Protein AF-A0A3B9NQ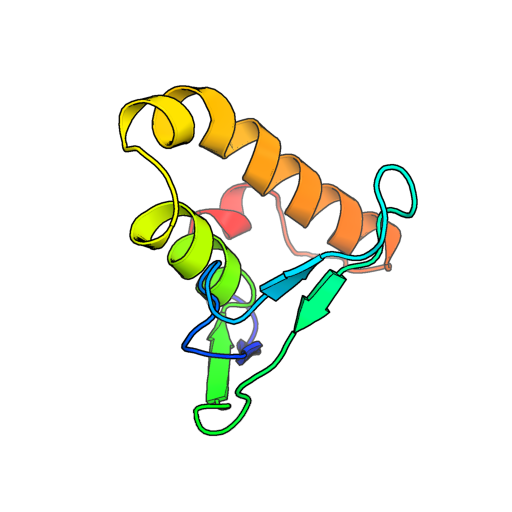T1-F1 (afdb_monomer)

Foldseek 3Di:
DFADKDWDLQQLEPVQWDDDPPPPRDIDGDDSPPIDIDHPLNSVCNHLVPHDDPVVCVVCVLVSLVVVVVVCVVVVDPPQDSVNSVD

Structure (mmCIF, N/CA/C/O backbone):
data_AF-A0A3B9NQT1-F1
#
_entry.id   AF-A0A3B9NQT1-F1
#
loop_
_atom_site.group_PDB
_atom_site.id
_atom_site.type_symbol
_atom_site.label_atom_id
_atom_site.label_alt_id
_atom_site.label_comp_id
_atom_site.label_asym_id
_atom_site.label_entity_id
_atom_site.label_seq_id
_atom_site.pdbx_PDB_ins_code
_atom_site.Cartn_x
_atom_site.Cartn_y
_atom_site.Cartn_z
_atom_site.occupancy
_atom_site.B_iso_or_equiv
_atom_site.auth_seq_id
_atom_site.auth_comp_id
_atom_site.auth_asym_id
_atom_site.auth_atom_id
_atom_site.pdbx_PDB_model_num
ATOM 1 N N . ALA A 1 1 ? -14.333 6.069 14.550 1.00 62.84 1 ALA A N 1
ATOM 2 C CA . ALA A 1 1 ? -13.500 5.503 15.643 1.00 62.84 1 ALA A CA 1
ATOM 3 C C . ALA A 1 1 ? -12.054 5.508 15.165 1.00 62.84 1 ALA A C 1
ATOM 5 O O . ALA A 1 1 ? -11.865 5.517 13.961 1.00 62.84 1 ALA A O 1
ATOM 6 N N . ARG A 1 2 ? -11.041 5.543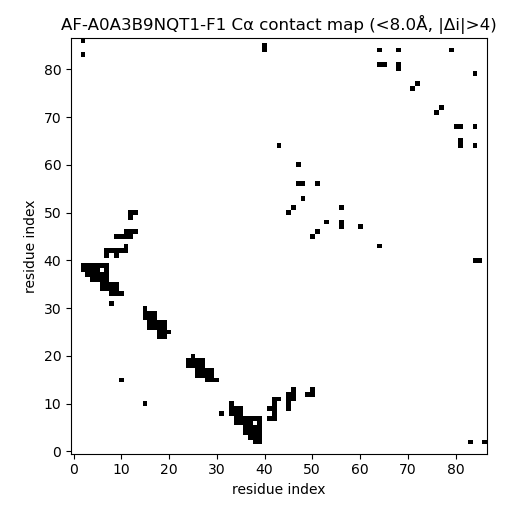 16.040 1.00 70.31 2 ARG A N 1
ATOM 7 C CA . ARG A 1 2 ? -9.636 5.565 15.584 1.00 70.31 2 ARG A CA 1
ATOM 8 C C . ARG A 1 2 ? -9.316 4.304 14.762 1.00 70.31 2 ARG A C 1
ATOM 10 O O . ARG A 1 2 ? -9.630 3.211 15.232 1.00 70.31 2 ARG A O 1
ATOM 17 N N . SER A 1 3 ? -8.678 4.458 13.599 1.00 83.00 3 SER A N 1
ATOM 18 C CA . SER A 1 3 ? -8.224 3.342 12.755 1.00 83.00 3 SER A CA 1
ATOM 19 C C . SER A 1 3 ? -7.328 2.373 13.550 1.00 83.00 3 SER A C 1
ATOM 21 O O . SER A 1 3 ? -6.534 2.827 14.388 1.00 83.00 3 SER A O 1
ATOM 23 N N . PRO A 1 4 ? -7.454 1.046 13.341 1.00 87.31 4 PRO A N 1
ATOM 24 C CA . PRO A 1 4 ? -6.678 0.056 14.079 1.00 87.31 4 PRO A CA 1
ATOM 25 C C . PRO A 1 4 ? -5.185 0.220 13.798 1.00 87.31 4 PRO A C 1
ATOM 27 O O . PRO A 1 4 ? -4.774 0.505 12.675 1.00 87.31 4 PRO A O 1
ATOM 30 N N . TRP A 1 5 ? -4.370 0.043 14.836 1.00 92.69 5 TRP A N 1
ATOM 31 C CA . TRP A 1 5 ? -2.918 0.127 14.722 1.00 92.69 5 TRP A CA 1
ATOM 32 C C . TRP A 1 5 ? -2.328 -1.235 14.369 1.00 92.69 5 TRP A C 1
ATOM 34 O O . TRP A 1 5 ? -2.493 -2.194 15.123 1.00 92.69 5 TRP A O 1
ATOM 44 N N . THR A 1 6 ? -1.601 -1.293 13.261 1.00 94.00 6 THR A N 1
ATOM 45 C CA . THR A 1 6 ? -0.882 -2.467 12.765 1.00 94.00 6 THR A CA 1
ATOM 46 C C . THR A 1 6 ? 0.625 -2.252 12.879 1.00 94.00 6 THR A C 1
ATOM 48 O O . THR A 1 6 ? 1.092 -1.175 13.265 1.00 94.00 6 THR A O 1
ATOM 51 N N . ILE A 1 7 ? 1.394 -3.292 12.558 1.00 96.12 7 ILE A N 1
ATOM 52 C CA . ILE A 1 7 ? 2.783 -3.108 12.133 1.00 96.12 7 ILE A CA 1
ATOM 53 C C . ILE A 1 7 ? 2.737 -2.447 10.752 1.00 96.12 7 ILE A C 1
ATOM 55 O O . ILE A 1 7 ? 1.922 -2.846 9.920 1.00 96.12 7 ILE A O 1
ATOM 59 N N . ALA A 1 8 ? 3.570 -1.434 10.545 1.00 96.25 8 ALA A N 1
ATOM 60 C CA . ALA A 1 8 ? 3.700 -0.719 9.282 1.00 96.25 8 ALA A CA 1
ATOM 61 C C . ALA A 1 8 ? 5.176 -0.647 8.886 1.00 96.25 8 ALA A C 1
ATOM 63 O O . ALA A 1 8 ? 6.046 -0.492 9.749 1.00 96.25 8 ALA A O 1
ATOM 64 N N . HIS A 1 9 ? 5.438 -0.742 7.590 1.00 97.44 9 HIS A N 1
ATOM 65 C CA . HIS A 1 9 ? 6.755 -0.587 6.992 1.00 97.44 9 HIS A CA 1
ATOM 66 C C . HIS A 1 9 ? 7.286 0.845 7.153 1.00 97.44 9 HIS A C 1
ATOM 68 O O . HIS A 1 9 ? 8.483 1.027 7.346 1.00 97.44 9 HIS A O 1
ATOM 74 N N . GLN A 1 10 ? 6.399 1.850 7.129 1.00 95.81 10 GLN A N 1
ATOM 75 C CA . GLN A 1 10 ? 6.682 3.292 7.279 1.00 95.81 10 GLN A CA 1
ATOM 76 C C . GLN A 1 10 ? 7.433 3.945 6.105 1.00 95.81 10 GLN A C 1
ATOM 78 O O . GLN A 1 10 ? 7.368 5.160 5.957 1.00 95.81 10 GLN A O 1
ATOM 83 N N . ASP A 1 11 ? 8.092 3.158 5.253 1.00 96.12 11 ASP A N 1
ATOM 84 C CA . ASP A 1 11 ? 8.713 3.605 3.994 1.00 96.12 11 ASP A CA 1
ATOM 85 C C . ASP A 1 11 ? 8.304 2.693 2.816 1.00 96.12 11 ASP A C 1
ATOM 87 O O . ASP A 1 11 ? 9.135 2.117 2.114 1.00 96.12 11 ASP A O 1
ATOM 91 N N . TYR A 1 12 ? 7.001 2.415 2.684 1.00 96.44 12 TYR A N 1
ATOM 92 C CA . TYR A 1 12 ? 6.463 1.469 1.692 1.00 96.44 12 TYR A CA 1
ATOM 93 C C . TYR A 1 12 ? 6.347 2.118 0.305 1.00 96.44 12 TYR A C 1
ATOM 95 O O . TYR A 1 12 ? 5.270 2.502 -0.145 1.00 96.44 12 TYR A O 1
ATOM 103 N N . ARG A 1 13 ? 7.488 2.290 -0.357 1.00 95.69 13 ARG A N 1
ATOM 104 C CA . ARG A 1 13 ? 7.637 2.891 -1.693 1.00 95.69 13 ARG A CA 1
ATOM 105 C C . ARG A 1 13 ? 8.086 1.853 -2.717 1.00 95.69 13 ARG A C 1
ATOM 107 O O . ARG A 1 13 ? 8.679 0.841 -2.349 1.00 95.69 13 ARG A O 1
ATOM 114 N N . VAL A 1 14 ? 7.824 2.102 -4.001 1.00 96.44 14 VAL A N 1
ATOM 115 C CA . VAL A 1 14 ? 8.093 1.138 -5.086 1.00 96.44 14 VAL A CA 1
ATOM 116 C C . VAL A 1 14 ? 9.558 0.700 -5.162 1.00 96.44 14 VAL A C 1
ATOM 118 O O . VAL A 1 14 ? 9.832 -0.434 -5.533 1.00 96.44 14 VAL A O 1
ATOM 121 N N . GLU A 1 15 ? 10.506 1.545 -4.756 1.00 96.75 15 GLU A N 1
ATOM 122 C CA . GLU A 1 15 ? 11.935 1.214 -4.743 1.00 96.75 15 GLU A CA 1
ATOM 123 C C . GLU A 1 15 ? 12.313 0.176 -3.675 1.00 96.75 15 GLU A C 1
ATOM 125 O O . GLU A 1 15 ? 13.354 -0.466 -3.797 1.00 96.75 15 GLU A O 1
ATOM 130 N N . ASN A 1 16 ? 11.450 -0.029 -2.674 1.00 97.94 16 ASN A N 1
ATOM 131 C CA . ASN A 1 16 ? 11.583 -1.075 -1.658 1.00 97.94 16 ASN A CA 1
ATOM 132 C C . ASN A 1 16 ? 10.808 -2.356 -2.029 1.00 97.94 16 ASN A C 1
ATOM 134 O O . ASN A 1 16 ? 10.701 -3.278 -1.216 1.00 97.94 16 ASN A O 1
ATOM 138 N N . LEU A 1 17 ? 10.271 -2.437 -3.254 1.00 97.38 17 LEU A N 1
ATOM 139 C CA . 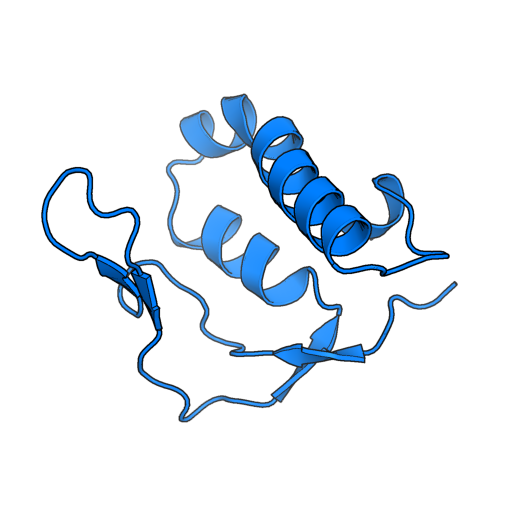LEU A 1 17 ? 9.569 -3.605 -3.781 1.00 97.38 17 LEU A CA 1
ATOM 140 C C . LEU A 1 17 ? 10.396 -4.276 -4.882 1.00 97.38 17 LEU A C 1
ATOM 142 O O . LEU A 1 17 ? 10.753 -3.667 -5.888 1.00 97.38 17 LEU A O 1
ATOM 146 N N . MET A 1 18 ? 10.658 -5.567 -4.706 1.00 97.94 18 MET A N 1
ATOM 147 C CA . MET A 1 18 ? 11.278 -6.426 -5.709 1.00 97.94 18 MET A CA 1
ATOM 148 C C . MET A 1 18 ? 10.194 -7.275 -6.365 1.00 97.94 18 MET A C 1
ATOM 150 O O . MET A 1 18 ? 9.498 -8.030 -5.685 1.00 97.94 18 MET A O 1
ATOM 154 N N . PHE A 1 19 ? 10.057 -7.160 -7.682 1.00 96.62 19 PHE A N 1
ATOM 155 C CA . PHE A 1 19 ? 9.078 -7.917 -8.459 1.00 96.62 19 PHE A CA 1
ATOM 156 C C . PHE A 1 19 ? 9.714 -9.189 -9.019 1.00 96.62 19 PHE A C 1
ATOM 158 O O . PHE A 1 19 ? 10.836 -9.159 -9.531 1.00 96.62 19 PHE A O 1
ATOM 165 N N . GLY A 1 20 ? 8.998 -10.306 -8.901 1.00 96.75 20 GLY A N 1
ATOM 166 C CA . GLY A 1 20 ? 9.400 -11.574 -9.498 1.00 96.75 20 GLY A CA 1
ATOM 167 C C . GLY A 1 20 ? 9.295 -11.577 -11.030 1.00 96.75 20 GLY A C 1
ATOM 168 O O . GLY A 1 20 ? 8.981 -10.555 -11.648 1.00 96.75 20 GLY A O 1
ATOM 169 N N . PRO A 1 21 ? 9.559 -12.732 -11.667 1.00 97.06 21 PRO A N 1
ATOM 170 C CA . PRO A 1 21 ? 9.387 -12.899 -13.106 1.00 97.06 21 PRO A CA 1
ATOM 171 C C . PRO A 1 21 ? 7.980 -12.513 -13.579 1.00 97.06 21 PRO A C 1
ATOM 173 O O . PRO A 1 21 ? 6.996 -12.670 -12.855 1.00 97.06 21 PRO A O 1
ATOM 176 N N . GLU A 1 22 ? 7.873 -12.047 -14.824 1.00 95.56 22 GLU A N 1
ATOM 177 C CA . GLU A 1 22 ? 6.590 -11.655 -15.412 1.00 95.56 22 GLU A CA 1
ATOM 178 C C . GLU A 1 22 ? 5.544 -12.777 -15.280 1.00 95.56 22 GLU A C 1
ATOM 180 O O . GLU A 1 22 ? 5.799 -13.937 -15.607 1.00 95.56 22 GLU A O 1
ATOM 185 N N . GLY A 1 23 ? 4.363 -12.424 -14.768 1.00 95.19 23 GLY A N 1
ATOM 186 C CA . GLY A 1 23 ? 3.259 -13.358 -14.545 1.00 95.19 23 GLY A CA 1
ATOM 187 C C . GLY A 1 23 ? 3.322 -14.173 -13.247 1.00 95.19 23 GLY A C 1
ATOM 188 O O . GLY A 1 23 ? 2.344 -14.856 -12.953 1.00 95.19 23 GLY A O 1
ATOM 189 N N . SER A 1 24 ? 4.394 -14.097 -12.442 1.00 96.06 24 SER A N 1
ATOM 190 C CA . SER A 1 24 ? 4.456 -14.842 -11.169 1.00 96.06 24 SER A CA 1
ATOM 191 C C . SER A 1 24 ? 3.567 -14.244 -10.075 1.00 96.06 24 SER A C 1
ATOM 193 O O . SER A 1 24 ? 3.117 -14.957 -9.181 1.00 96.06 24 SER A O 1
ATOM 195 N N . GLY A 1 25 ? 3.306 -12.933 -10.142 1.00 93.44 25 GLY A N 1
ATOM 196 C CA . GLY A 1 25 ? 2.595 -12.197 -9.091 1.00 93.44 25 GLY A CA 1
ATOM 197 C C . GLY A 1 25 ? 3.393 -12.064 -7.788 1.00 93.44 25 GLY A C 1
ATOM 198 O O . GLY A 1 25 ? 2.847 -11.624 -6.780 1.00 93.44 25 GLY A O 1
ATOM 199 N N . GLU A 1 26 ? 4.672 -12.445 -7.789 1.00 96.56 26 GLU A N 1
ATOM 200 C CA . GLU A 1 26 ? 5.525 -12.385 -6.608 1.00 96.56 26 GLU A CA 1
ATOM 201 C C . GLU A 1 26 ? 6.032 -10.962 -6.377 1.00 96.56 26 GLU A C 1
ATOM 203 O O . GLU A 1 26 ? 6.557 -10.305 -7.281 1.00 96.56 26 GLU A O 1
ATOM 208 N N . VAL A 1 27 ? 5.919 -10.513 -5.129 1.00 96.62 27 VAL A N 1
ATOM 209 C CA . VAL A 1 27 ? 6.479 -9.250 -4.652 1.00 96.62 27 VAL A CA 1
ATOM 210 C C . VAL A 1 27 ? 7.207 -9.522 -3.344 1.00 96.62 27 VAL A C 1
ATOM 212 O O . VAL A 1 27 ? 6.648 -10.124 -2.427 1.00 96.62 27 VAL A O 1
ATOM 215 N N . MET A 1 28 ? 8.453 -9.071 -3.248 1.00 97.69 28 MET A N 1
ATOM 216 C CA . MET A 1 28 ? 9.242 -9.106 -2.022 1.00 97.69 28 MET A CA 1
ATOM 217 C C . MET A 1 28 ? 9.486 -7.683 -1.530 1.00 97.69 28 MET A C 1
ATOM 219 O O . MET A 1 28 ? 9.992 -6.840 -2.265 1.00 97.69 28 MET A O 1
ATOM 223 N N . VAL A 1 29 ? 9.143 -7.438 -0.268 1.00 97.62 29 VAL A N 1
ATOM 224 C CA . VAL A 1 29 ? 9.342 -6.150 0.405 1.00 97.62 29 VAL A CA 1
ATOM 225 C C . VAL A 1 29 ? 10.683 -6.174 1.130 1.00 97.62 29 VAL A C 1
ATOM 227 O O . VAL A 1 29 ? 10.933 -7.072 1.943 1.00 97.62 29 VAL A O 1
ATOM 230 N N . ILE A 1 30 ? 11.536 -5.195 0.850 1.00 98.06 30 ILE A N 1
ATOM 231 C CA . ILE A 1 30 ? 12.850 -5.028 1.479 1.00 98.06 30 ILE A CA 1
ATOM 232 C C . ILE A 1 30 ? 12.901 -3.742 2.308 1.00 98.06 30 ILE A C 1
ATOM 234 O O . ILE A 1 30 ? 11.961 -2.967 2.309 1.00 98.06 30 ILE A O 1
ATOM 238 N N . ASP A 1 31 ? 14.027 -3.518 2.983 1.00 97.44 31 ASP A N 1
ATOM 239 C CA . ASP A 1 31 ? 14.313 -2.298 3.745 1.00 97.44 31 ASP A CA 1
ATOM 240 C C . ASP A 1 31 ? 13.385 -2.006 4.945 1.00 97.44 31 ASP A C 1
ATOM 242 O O . ASP A 1 31 ? 12.804 -0.938 5.119 1.00 97.44 31 ASP A O 1
ATOM 246 N N . TRP A 1 32 ? 13.329 -2.970 5.862 1.00 97.25 32 TRP A N 1
ATOM 247 C CA . TRP A 1 32 ? 12.522 -2.903 7.083 1.00 97.25 32 TRP A CA 1
ATOM 248 C C . TRP A 1 32 ? 13.142 -2.075 8.225 1.00 97.25 32 TRP A C 1
ATOM 250 O O . TRP A 1 32 ? 12.694 -2.176 9.369 1.00 97.25 32 TRP A O 1
ATOM 260 N N . GLN A 1 33 ? 14.186 -1.275 7.971 1.00 96.62 33 GLN A N 1
A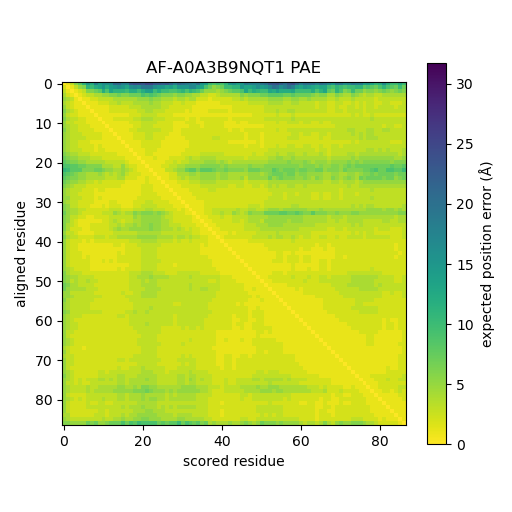TOM 261 C CA . GLN A 1 33 ? 14.908 -0.560 9.036 1.00 96.62 33 GLN A CA 1
ATOM 262 C C . GLN A 1 33 ? 14.044 0.495 9.757 1.00 96.62 33 GLN A C 1
ATOM 264 O O . GLN A 1 33 ? 14.316 0.830 10.909 1.00 96.62 33 GLN A O 1
ATOM 269 N N . GLY A 1 34 ? 12.989 0.987 9.093 1.00 92.25 34 GLY A N 1
ATOM 270 C CA . GLY A 1 34 ? 12.050 1.993 9.602 1.00 92.25 34 GLY A CA 1
ATOM 271 C C . GLY A 1 34 ? 10.768 1.446 10.243 1.00 92.25 34 GLY A C 1
ATOM 272 O O . GLY A 1 34 ? 9.875 2.234 10.545 1.00 92.25 34 GLY A O 1
ATOM 273 N N . ILE A 1 35 ? 10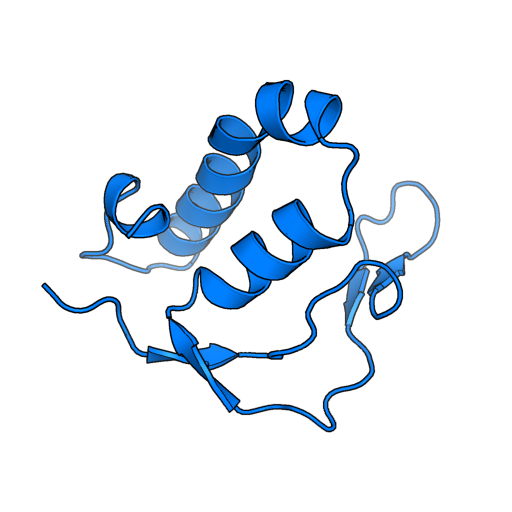.654 0.128 10.445 1.00 96.25 35 ILE A N 1
ATOM 274 C CA . ILE A 1 35 ? 9.427 -0.528 10.925 1.00 96.25 35 ILE A CA 1
ATOM 275 C C . ILE A 1 35 ? 8.822 0.152 12.167 1.00 96.25 35 ILE A C 1
ATOM 277 O O . ILE A 1 35 ? 9.497 0.440 13.158 1.00 96.25 35 ILE A O 1
ATOM 281 N N . GLY A 1 36 ? 7.508 0.374 12.133 1.00 96.38 36 GLY A N 1
ATOM 282 C CA . GLY A 1 36 ? 6.788 1.090 13.181 1.00 96.38 36 GLY A CA 1
ATOM 283 C C . GLY A 1 36 ? 5.358 0.604 13.379 1.00 96.38 36 GLY A C 1
ATOM 284 O O . GLY A 1 36 ? 4.961 -0.465 12.917 1.00 96.38 36 GLY A O 1
ATOM 285 N N . ARG A 1 37 ? 4.562 1.407 14.094 1.00 95.69 37 ARG A N 1
ATOM 286 C CA . ARG A 1 37 ? 3.134 1.150 14.333 1.00 95.69 37 ARG A CA 1
ATOM 287 C C . ARG A 1 37 ? 2.296 2.311 13.817 1.00 95.69 37 ARG A C 1
ATOM 289 O O . ARG A 1 37 ? 2.628 3.463 14.084 1.00 95.69 37 ARG A O 1
ATOM 296 N N . GLY A 1 38 ? 1.202 2.015 13.129 1.00 93.00 38 GLY A N 1
ATOM 297 C CA . GLY A 1 38 ? 0.321 3.031 12.552 1.00 93.00 38 GLY A CA 1
ATOM 298 C C . GLY A 1 38 ? -0.965 2.433 11.984 1.00 93.00 38 GLY A C 1
ATOM 299 O O . GLY A 1 38 ? -1.171 1.228 12.113 1.00 93.00 38 GLY A O 1
ATOM 300 N N . PRO A 1 39 ? -1.856 3.252 11.400 1.00 93.31 39 PRO A N 1
ATOM 301 C CA . PRO A 1 39 ? -3.015 2.753 10.663 1.00 93.31 39 PRO A CA 1
ATOM 302 C C . PRO A 1 39 ? -2.580 1.808 9.538 1.00 93.31 39 PRO A C 1
ATOM 304 O O . PRO A 1 39 ? -1.622 2.115 8.836 1.00 93.31 39 PRO A O 1
ATOM 307 N N . GLY A 1 40 ? -3.297 0.702 9.321 1.00 91.75 40 GLY A N 1
ATOM 308 C CA . GLY A 1 40 ? -2.927 -0.266 8.275 1.00 91.75 40 GLY A CA 1
ATOM 309 C C . GLY A 1 40 ? -2.849 0.339 6.867 1.00 91.75 40 GLY A C 1
ATOM 310 O O . GLY A 1 40 ? -1.955 0.008 6.098 1.00 91.75 40 GLY A O 1
ATOM 311 N N . ALA A 1 41 ? -3.728 1.298 6.557 1.00 95.38 41 ALA A N 1
ATOM 312 C CA . ALA A 1 41 ? -3.738 1.995 5.270 1.00 95.38 41 ALA A CA 1
ATOM 313 C C . ALA A 1 41 ? -2.563 2.978 5.074 1.00 95.38 41 ALA A C 1
ATOM 315 O O . ALA A 1 41 ? -2.422 3.532 3.987 1.00 95.38 41 ALA A O 1
ATOM 316 N N . TYR A 1 42 ? -1.715 3.202 6.088 1.00 95.44 42 TYR A N 1
ATOM 317 C CA . TYR A 1 42 ? -0.589 4.135 5.994 1.00 95.44 42 TYR A CA 1
ATOM 318 C C . TYR A 1 42 ? 0.377 3.757 4.867 1.00 95.44 42 TYR A C 1
ATOM 320 O O . TYR A 1 42 ? 0.673 4.589 4.016 1.00 95.44 42 TYR A O 1
ATOM 328 N N . ASP A 1 43 ? 0.818 2.497 4.825 1.00 96.69 43 ASP A N 1
ATOM 329 C CA . ASP A 1 43 ? 1.765 2.023 3.809 1.00 96.69 43 ASP A CA 1
ATOM 330 C C . ASP A 1 43 ? 1.154 2.072 2.399 1.00 96.69 43 ASP A C 1
ATOM 332 O O . ASP A 1 43 ? 1.834 2.421 1.435 1.00 96.69 43 ASP A O 1
ATOM 336 N N . LEU A 1 44 ? -0.154 1.807 2.277 1.00 96.81 44 LEU A N 1
ATOM 337 C CA . LEU A 1 44 ? -0.877 1.972 1.016 1.00 96.81 44 LEU A CA 1
ATOM 338 C C . LEU A 1 44 ? -0.871 3.438 0.568 1.00 96.81 44 LEU A C 1
ATOM 340 O O . LEU A 1 44 ? -0.512 3.732 -0.568 1.00 96.81 44 LEU A O 1
ATOM 344 N N . ALA A 1 45 ? -1.235 4.366 1.455 1.00 96.25 45 ALA A N 1
ATOM 345 C CA . ALA A 1 45 ? -1.241 5.792 1.143 1.00 96.25 45 ALA A CA 1
ATOM 346 C C . ALA A 1 45 ? 0.163 6.302 0.778 1.00 96.25 45 ALA A C 1
ATOM 348 O O . ALA A 1 45 ? 0.300 7.112 -0.141 1.00 96.25 45 ALA A O 1
ATOM 349 N N . TYR A 1 46 ? 1.197 5.799 1.458 1.00 96.31 46 TYR A N 1
ATOM 350 C CA . TYR A 1 46 ? 2.591 6.132 1.180 1.00 96.31 46 TYR A CA 1
ATOM 351 C C . TYR A 1 46 ? 3.012 5.673 -0.223 1.00 96.31 46 TYR A C 1
ATOM 353 O O . TYR A 1 46 ? 3.549 6.476 -0.986 1.00 96.31 46 TYR A O 1
ATOM 361 N N . LEU A 1 47 ? 2.676 4.436 -0.609 1.00 97.25 47 LEU A N 1
ATOM 362 C CA . LEU A 1 47 ? 2.942 3.909 -1.950 1.00 97.25 47 LEU A CA 1
ATOM 363 C C . LEU A 1 47 ? 2.213 4.707 -3.032 1.00 97.25 47 LEU A C 1
ATOM 365 O O . LEU A 1 47 ? 2.830 5.157 -3.996 1.00 97.25 47 LEU A O 1
ATOM 369 N N . LEU A 1 48 ? 0.900 4.902 -2.878 1.00 97.50 48 LEU A N 1
ATOM 370 C CA . LEU A 1 48 ? 0.096 5.605 -3.879 1.00 97.50 48 LEU A CA 1
ATOM 371 C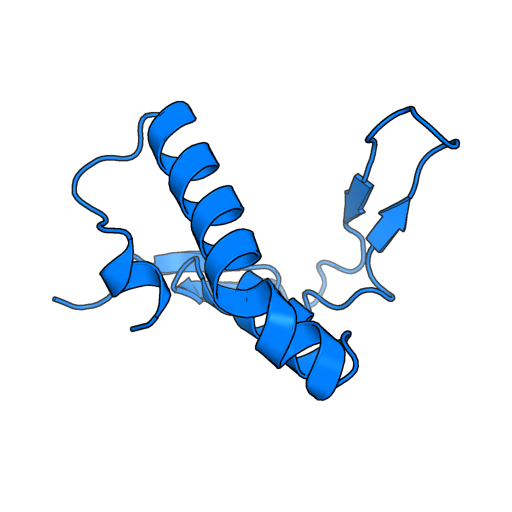 C . LEU A 1 48 ? 0.564 7.057 -4.031 1.00 97.50 48 LEU A C 1
ATOM 373 O O . LEU A 1 48 ? 0.702 7.554 -5.145 1.00 97.50 48 LEU A O 1
ATOM 377 N N . GLY A 1 49 ? 0.813 7.748 -2.917 1.00 96.38 49 GLY A N 1
ATOM 378 C CA . GLY A 1 49 ? 1.216 9.152 -2.916 1.00 96.38 49 GLY A CA 1
ATOM 379 C C . GLY A 1 49 ? 2.663 9.389 -3.351 1.00 96.38 49 GLY A C 1
ATOM 380 O O . GLY A 1 49 ? 2.940 10.416 -3.967 1.00 96.38 49 GLY A O 1
ATOM 381 N N . GLY A 1 50 ? 3.573 8.467 -3.026 1.00 95.62 50 GLY A N 1
ATOM 382 C CA . GLY A 1 50 ? 5.010 8.619 -3.254 1.00 95.62 50 GLY A CA 1
ATOM 383 C C . GLY A 1 50 ? 5.539 7.938 -4.515 1.00 95.62 50 GLY A C 1
ATOM 384 O O . GLY A 1 50 ? 6.604 8.317 -4.995 1.00 95.62 50 GLY A O 1
ATOM 385 N N . SER A 1 51 ? 4.823 6.953 -5.064 1.00 96.69 51 SER A N 1
ATOM 386 C CA . SER A 1 51 ? 5.331 6.099 -6.148 1.00 96.69 51 SER A CA 1
ATOM 387 C C . SER A 1 51 ? 4.444 6.045 -7.393 1.00 96.69 51 SER A C 1
ATOM 389 O O . SER A 1 51 ? 4.709 5.247 -8.289 1.00 96.69 51 SER A O 1
ATOM 391 N N . MET A 1 52 ? 3.406 6.881 -7.484 1.00 97.12 52 MET A N 1
ATOM 392 C CA . MET A 1 52 ? 2.558 6.980 -8.676 1.00 97.12 52 MET A CA 1
ATOM 393 C C . MET A 1 52 ? 2.521 8.395 -9.241 1.00 97.12 52 MET A C 1
ATOM 395 O O . MET A 1 52 ? 2.482 9.384 -8.506 1.00 97.12 52 MET A O 1
ATOM 399 N N . ASP A 1 53 ? 2.407 8.484 -10.567 1.00 97.62 53 ASP A N 1
ATOM 400 C CA . ASP A 1 53 ? 2.021 9.727 -11.224 1.00 97.62 53 ASP A CA 1
ATOM 401 C C . ASP A 1 53 ? 0.655 10.200 -10.716 1.00 97.62 53 ASP A C 1
ATOM 403 O O . ASP A 1 53 ? -0.289 9.420 -10.568 1.00 97.62 53 ASP A O 1
ATOM 407 N N . VAL A 1 54 ? 0.519 11.510 -10.498 1.00 97.69 54 VAL A N 1
ATOM 408 C CA . VAL A 1 54 ? -0.685 12.106 -9.896 1.00 97.69 54 VAL A CA 1
ATOM 409 C C . VAL A 1 54 ? -1.957 11.746 -10.662 1.00 97.69 54 VAL A C 1
ATOM 411 O O . VAL A 1 54 ? -2.979 11.460 -10.038 1.00 97.69 54 VAL A O 1
ATOM 414 N N . GLN A 1 55 ? -1.912 11.772 -11.997 1.00 98.12 55 GLN A N 1
ATOM 415 C CA . GLN A 1 55 ? -3.082 11.459 -12.816 1.00 98.12 55 GLN A CA 1
ATOM 416 C C . GLN A 1 55 ? -3.429 9.971 -12.734 1.00 98.12 55 GLN A C 1
ATOM 418 O O . GLN A 1 55 ? -4.576 9.635 -12.462 1.00 98.12 55 GLN A O 1
ATOM 423 N N . LEU A 1 56 ? -2.423 9.095 -12.837 1.00 97.81 56 LEU A N 1
ATOM 424 C CA . LEU A 1 56 ? -2.612 7.655 -12.695 1.00 97.81 56 LEU A CA 1
ATOM 425 C C . LEU A 1 56 ? -3.210 7.306 -11.326 1.00 97.81 56 LEU A C 1
ATOM 427 O O . LEU A 1 56 ? -4.153 6.523 -11.256 1.00 97.81 56 LEU A O 1
ATOM 431 N N . ARG A 1 57 ? -2.725 7.922 -10.241 1.00 97.81 57 ARG A N 1
ATOM 432 C CA . ARG A 1 57 ? -3.320 7.744 -8.911 1.00 97.81 57 ARG A CA 1
ATOM 433 C C . ARG A 1 57 ? -4.779 8.188 -8.896 1.00 97.81 57 ARG A C 1
ATOM 435 O O . ARG A 1 57 ? -5.620 7.421 -8.456 1.00 97.81 57 ARG A O 1
ATOM 442 N N . ARG A 1 58 ? -5.103 9.392 -9.378 1.00 97.69 58 ARG A N 1
ATOM 443 C CA . ARG A 1 58 ? -6.490 9.903 -9.384 1.00 97.69 58 ARG A CA 1
ATOM 444 C C . ARG A 1 58 ? -7.453 8.980 -10.121 1.00 97.69 58 ARG A C 1
ATOM 446 O O . ARG A 1 58 ? -8.575 8.800 -9.661 1.00 97.69 58 ARG A O 1
ATOM 453 N N . ASP A 1 59 ? -6.994 8.397 -11.221 1.00 98.38 59 ASP A N 1
ATOM 454 C CA . ASP A 1 59 ? -7.811 7.517 -12.050 1.00 98.38 59 ASP A CA 1
ATOM 455 C C . ASP A 1 59 ? -8.020 6.130 -11.413 1.00 98.38 59 ASP A C 1
ATOM 457 O O . ASP A 1 59 ? -9.002 5.470 -11.731 1.00 98.38 59 ASP A O 1
ATOM 461 N N . ASN A 1 60 ? -7.140 5.696 -10.495 1.00 98.19 60 ASN A N 1
ATOM 462 C CA . ASN A 1 60 ? -7.122 4.319 -9.974 1.00 98.19 60 ASN A CA 1
ATOM 463 C C . ASN A 1 60 ? -7.237 4.193 -8.439 1.00 98.19 60 ASN A C 1
ATOM 465 O O . ASN A 1 60 ? -7.388 3.087 -7.929 1.00 98.19 60 ASN A O 1
ATOM 469 N N . GLU A 1 61 ? -7.168 5.285 -7.672 1.00 97.94 61 GLU A N 1
ATOM 470 C CA . GLU A 1 61 ? -7.051 5.260 -6.202 1.00 97.94 61 GLU A CA 1
ATOM 471 C C . GLU A 1 61 ? -8.184 4.480 -5.531 1.00 97.94 61 GLU A C 1
ATOM 473 O O . GLU A 1 61 ? -7.925 3.631 -4.681 1.00 97.94 61 GLU A O 1
ATOM 478 N N . ARG A 1 62 ? -9.439 4.712 -5.938 1.00 97.75 62 ARG A N 1
ATOM 479 C CA . ARG A 1 62 ? -10.582 3.981 -5.367 1.00 97.75 62 ARG A CA 1
ATOM 480 C C . ARG A 1 62 ? -10.490 2.480 -5.606 1.00 97.75 62 ARG A C 1
ATOM 482 O O . ARG A 1 62 ? -10.794 1.724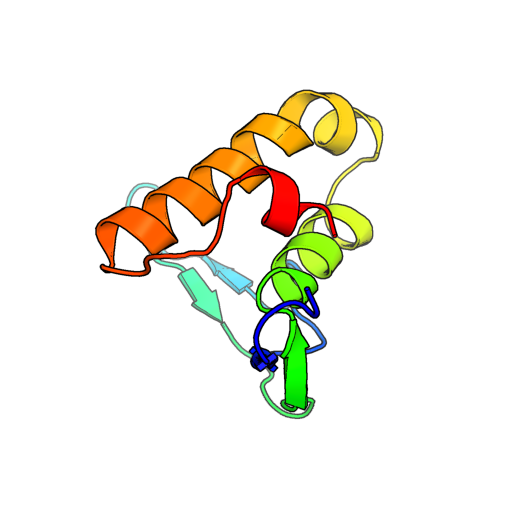 -4.686 1.00 97.75 62 ARG A O 1
ATOM 489 N N . ASP A 1 63 ? -10.078 2.063 -6.796 1.00 98.38 63 ASP A N 1
ATOM 490 C CA . ASP A 1 63 ? -9.993 0.647 -7.153 1.00 98.38 63 ASP A CA 1
ATOM 491 C C . ASP A 1 63 ? -8.831 -0.037 -6.422 1.00 98.38 63 ASP A C 1
ATOM 493 O O . ASP A 1 63 ? -8.982 -1.152 -5.925 1.00 98.38 63 ASP A O 1
ATOM 497 N N . LEU A 1 64 ? -7.705 0.662 -6.251 1.00 97.94 64 LEU A N 1
ATOM 498 C CA . L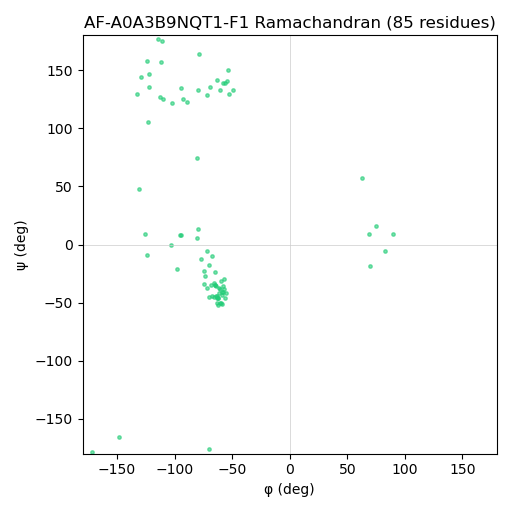EU A 1 64 ? -6.555 0.175 -5.484 1.00 97.94 64 LEU A CA 1
ATOM 499 C C . LEU A 1 64 ? -6.872 0.054 -3.986 1.00 97.94 64 LEU A C 1
ATOM 501 O O . LEU A 1 64 ? -6.576 -0.972 -3.371 1.00 97.94 64 LEU A O 1
ATOM 505 N N . VAL A 1 65 ? -7.537 1.054 -3.397 1.00 98.00 65 VAL A N 1
ATOM 506 C CA . VAL A 1 65 ? -8.002 0.982 -2.001 1.00 98.00 65 VAL A CA 1
ATOM 507 C C . VAL A 1 65 ? -9.055 -0.113 -1.833 1.00 98.00 65 VAL A C 1
ATOM 509 O O . VAL A 1 65 ? -9.073 -0.804 -0.812 1.00 98.00 65 VAL A O 1
ATOM 512 N N . LYS A 1 66 ? -9.902 -0.330 -2.845 1.00 98.19 66 LYS A N 1
ATOM 513 C CA . LYS A 1 66 ? -10.880 -1.416 -2.831 1.00 98.19 66 LYS A CA 1
ATOM 514 C C . LYS A 1 66 ? -10.196 -2.779 -2.855 1.00 98.19 66 LYS A C 1
ATOM 516 O O . LYS A 1 66 ? -10.557 -3.626 -2.048 1.00 98.19 66 LYS A O 1
ATOM 521 N N . ALA A 1 67 ? -9.194 -2.979 -3.709 1.00 98.06 67 ALA A N 1
ATOM 522 C CA . ALA A 1 67 ? -8.434 -4.227 -3.756 1.00 98.06 67 ALA A CA 1
ATOM 523 C C . ALA A 1 67 ? -7.754 -4.535 -2.409 1.00 98.06 67 ALA A C 1
ATOM 525 O O . ALA A 1 67 ? -7.796 -5.670 -1.935 1.00 98.06 67 ALA A O 1
ATOM 526 N N . TYR A 1 68 ? -7.191 -3.515 -1.754 1.00 97.50 68 TYR A N 1
ATOM 527 C CA . TYR A 1 68 ? -6.647 -3.636 -0.400 1.00 97.50 68 TYR A CA 1
ATOM 528 C C . TYR A 1 68 ? -7.718 -4.050 0.625 1.00 97.50 68 TYR A C 1
ATOM 530 O O . TYR A 1 68 ? -7.520 -5.008 1.373 1.00 97.50 68 TYR A O 1
ATOM 538 N N . HIS A 1 69 ? -8.866 -3.364 0.647 1.00 97.75 69 HIS A N 1
ATOM 539 C CA . HIS A 1 69 ? -9.966 -3.670 1.570 1.00 97.75 69 HIS A CA 1
ATOM 540 C C . HIS A 1 69 ? -10.543 -5.072 1.345 1.00 97.75 69 HIS A C 1
ATOM 542 O O . HIS A 1 69 ? -10.690 -5.831 2.303 1.00 97.75 69 HIS A O 1
ATOM 548 N N . ASP A 1 70 ? -10.794 -5.442 0.089 1.00 98.31 70 ASP A N 1
ATOM 549 C CA . ASP A 1 70 ? -11.304 -6.761 -0.280 1.00 98.31 70 ASP A CA 1
ATOM 550 C C . ASP A 1 70 ? -10.355 -7.860 0.223 1.00 98.31 70 ASP A C 1
ATOM 552 O O . ASP A 1 70 ? -10.812 -8.853 0.790 1.00 98.31 70 ASP A O 1
ATOM 556 N N . GLN A 1 71 ? -9.035 -7.662 0.122 1.00 97.75 71 GLN A N 1
ATOM 557 C CA . GLN A 1 71 ? -8.055 -8.631 0.614 1.00 97.75 71 GLN A CA 1
ATOM 558 C C . GLN A 1 71 ? -8.026 -8.742 2.145 1.00 97.75 71 GLN A C 1
ATOM 560 O O . GLN A 1 71 ? -7.850 -9.844 2.675 1.00 97.75 71 GLN A O 1
ATOM 565 N N . LEU A 1 72 ? -8.243 -7.643 2.876 1.00 96.69 72 LEU A N 1
ATOM 566 C CA . LEU A 1 72 ? -8.413 -7.693 4.333 1.00 96.69 72 LEU A CA 1
ATOM 567 C C . LEU A 1 72 ? -9.651 -8.511 4.718 1.00 96.69 72 LEU A C 1
ATOM 569 O O . LEU A 1 72 ? -9.572 -9.369 5.599 1.00 96.69 72 LEU A O 1
ATOM 573 N N . VAL A 1 73 ? -10.778 -8.278 4.040 1.00 97.50 73 VAL A N 1
ATOM 574 C CA . VAL A 1 73 ? -12.030 -9.011 4.279 1.00 97.50 73 VAL A CA 1
ATOM 575 C C . VAL A 1 73 ? -11.868 -10.494 3.946 1.00 97.50 73 VAL A C 1
ATOM 577 O O . VAL A 1 73 ? -12.256 -11.343 4.749 1.00 97.50 73 VAL A O 1
ATOM 580 N N . LEU A 1 74 ? -11.237 -10.820 2.814 1.00 98.31 74 LEU A N 1
ATOM 581 C CA . LEU A 1 74 ? -10.911 -12.200 2.432 1.00 98.31 74 LEU A CA 1
ATOM 582 C C . LEU A 1 74 ? -10.000 -12.885 3.460 1.00 98.31 74 LEU A C 1
ATOM 584 O O . LEU A 1 74 ? -10.128 -14.085 3.691 1.00 98.31 74 LEU A O 1
ATOM 588 N N . SER A 1 75 ? -9.133 -12.118 4.123 1.00 97.44 75 SER A N 1
ATOM 589 C CA . SER A 1 75 ? -8.262 -12.593 5.206 1.00 97.44 75 SER A CA 1
ATOM 590 C C . SER A 1 75 ? -8.969 -12.685 6.570 1.00 97.44 75 SER A C 1
ATOM 592 O O . SER A 1 75 ? -8.329 -12.983 7.577 1.00 97.44 75 SER A O 1
ATOM 594 N N . GLY A 1 76 ? -10.284 -12.442 6.625 1.00 97.44 76 GLY A N 1
ATOM 595 C CA . GLY A 1 76 ? -11.113 -12.594 7.824 1.00 97.44 76 GLY A CA 1
ATOM 596 C C . GLY A 1 76 ? -11.213 -11.350 8.709 1.00 97.44 76 GLY A C 1
ATOM 597 O O . GLY A 1 76 ? -11.752 -11.436 9.814 1.00 97.44 76 GLY A O 1
ATOM 598 N N . ILE A 1 77 ? -10.720 -10.191 8.261 1.00 95.50 77 ILE A N 1
ATOM 599 C CA . ILE A 1 77 ? -10.867 -8.942 9.013 1.00 95.50 77 ILE A CA 1
ATOM 600 C C . ILE A 1 77 ? -12.320 -8.462 8.945 1.00 95.50 77 ILE A C 1
ATOM 602 O O . ILE A 1 77 ? -12.906 -8.313 7.875 1.00 95.50 77 ILE A O 1
ATOM 606 N N . THR A 1 78 ? -12.896 -8.173 10.113 1.00 94.31 78 THR A N 1
ATOM 607 C CA . THR A 1 78 ? -14.262 -7.649 10.267 1.00 94.31 78 THR A CA 1
ATOM 608 C C . THR A 1 78 ? -14.257 -6.335 11.041 1.00 94.31 78 THR A C 1
ATOM 610 O O . THR A 1 78 ? -13.334 -6.079 11.812 1.00 94.31 78 THR A O 1
ATOM 613 N N . GLY A 1 79 ? -15.303 -5.517 10.891 1.00 92.31 79 GLY A N 1
ATOM 614 C CA . GLY A 1 79 ? -15.428 -4.253 11.632 1.00 92.31 79 GLY A CA 1
ATOM 615 C C . GLY A 1 79 ? -14.519 -3.126 11.125 1.00 92.31 79 GLY A C 1
ATOM 616 O O . GLY A 1 79 ? -14.328 -2.141 11.832 1.00 92.31 79 GLY A O 1
ATOM 617 N N . TYR A 1 80 ? -13.973 -3.279 9.915 1.00 92.50 80 TYR A N 1
ATOM 618 C CA . TYR A 1 80 ? -13.220 -2.265 9.183 1.00 92.50 80 TYR A CA 1
ATOM 619 C C . TYR A 1 80 ? -13.889 -2.045 7.820 1.00 92.50 80 TYR A C 1
ATOM 621 O O . TYR A 1 80 ? -13.853 -2.926 6.956 1.00 92.50 80 TYR A O 1
ATOM 629 N N . SER A 1 81 ? -14.593 -0.925 7.658 1.00 94.00 81 SER A N 1
ATOM 630 C CA . SER A 1 81 ? -15.301 -0.601 6.418 1.00 94.00 81 SER A CA 1
ATOM 631 C C . SER A 1 81 ? -14.348 -0.073 5.347 1.00 94.00 81 SER A C 1
ATOM 633 O O . SER A 1 81 ? -13.223 0.334 5.633 1.00 94.00 81 SER A O 1
ATOM 635 N N . PHE A 1 82 ? -14.819 -0.065 4.102 1.00 95.25 82 PHE A N 1
ATOM 636 C CA . PHE A 1 82 ? -14.072 0.493 2.979 1.00 95.25 82 PHE A CA 1
ATOM 637 C C . PHE A 1 82 ? -13.784 1.990 3.175 1.00 95.25 82 PHE A C 1
ATOM 639 O O . PHE A 1 82 ? -12.689 2.460 2.891 1.00 95.25 82 PHE A O 1
ATOM 646 N N . GLU A 1 83 ? -14.736 2.739 3.726 1.00 94.56 83 GLU A N 1
ATOM 647 C CA . GLU A 1 83 ? -14.609 4.172 4.002 1.00 94.56 83 GLU A CA 1
ATOM 648 C C . GLU A 1 83 ? -13.517 4.451 5.039 1.00 94.56 83 GLU A C 1
ATOM 650 O O . GLU A 1 83 ? -12.766 5.409 4.888 1.00 94.56 83 GLU A O 1
ATOM 655 N N . GLN A 1 84 ? -13.354 3.568 6.031 1.00 93.12 84 GLN A N 1
ATOM 656 C CA . GLN A 1 84 ? -12.287 3.669 7.031 1.00 93.12 84 GLN A CA 1
ATOM 657 C C . GLN A 1 84 ? -10.881 3.440 6.450 1.00 93.12 84 GLN A C 1
ATOM 659 O O . GLN A 1 84 ? -9.891 3.662 7.144 1.00 93.12 84 GLN A O 1
ATOM 664 N N . ALA A 1 85 ? -10.759 2.990 5.196 1.00 93.38 85 ALA A N 1
ATOM 665 C CA . ALA A 1 85 ? -9.482 2.961 4.484 1.00 93.38 85 ALA A CA 1
ATOM 666 C C . ALA A 1 85 ? -9.044 4.339 3.962 1.00 93.38 85 ALA A C 1
ATOM 668 O O . ALA A 1 85 ? -7.880 4.496 3.602 1.00 93.38 85 ALA A O 1
ATOM 669 N N . PHE A 1 86 ? -9.939 5.333 3.970 1.00 92.00 86 PHE A N 1
ATOM 670 C CA . PHE A 1 86 ? -9.651 6.727 3.614 1.00 92.00 86 PHE A CA 1
ATOM 671 C C . PHE A 1 86 ? -9.526 7.662 4.835 1.00 92.00 86 PHE A C 1
ATOM 673 O O . PHE A 1 86 ? -9.297 8.857 4.649 1.00 92.00 86 PHE A O 1
ATOM 680 N N . GLU A 1 87 ? -9.692 7.140 6.059 1.00 87.06 87 GLU A N 1
ATOM 681 C CA . GLU A 1 87 ? -9.586 7.873 7.339 1.00 87.06 87 GLU A CA 1
ATOM 682 C C . GLU A 1 87 ? -8.206 7.723 8.001 1.00 87.06 87 GLU A C 1
ATOM 684 O O . GLU A 1 87 ? -7.616 8.771 8.353 1.00 8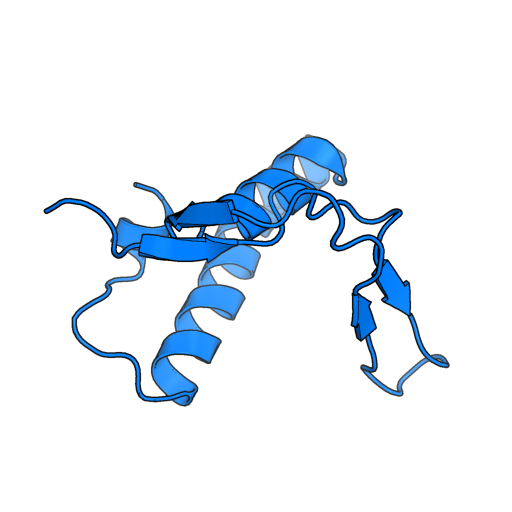7.06 87 GLU A O 1
#

pLDDT: mean 95.26, std 5.14, range [62.84, 98.38]

Secondary structure (DSSP, 8-state):
-PPPEEEE-S---GGGEEE-STTS--EEE--GGG-EEEETHHHHHHHHHHHS-HHHHHHHHHHHHHHHHHHHHHTT--S--SGGG--

Mean predicted aligned error: 2.94 Å

Solvent-accessible surface area (backbone atoms only — not comparable to full-atom values): 5332 Å² total; per-residue (Å²): 129,84,71,64,72,34,79,33,49,76,68,42,36,61,91,35,49,46,73,50,63,93,90,68,84,45,73,46,81,55,80,67,88,58,56,45,75,36,45,64,51,49,35,56,53,43,23,50,70,73,58,42,58,70,65,63,34,72,78,38,45,69,62,55,54,44,53,55,45,52,51,42,45,75,72,67,56,75,100,72,56,71,70,62,64,78,110

Radius of gyration: 13.54 Å; Cα contacts (8 Å, |Δi|>4): 92; chains: 1; bounding box: 30×27×31 Å

Sequence (87 aa):
ARSPWTIAHQDYRVENLMFGPEGSGEVMVIDWQGIGRGPGAYDLAYLLGGSMDVQLRRDNERDLVKAYHDQLVLSGITGYSFEQAFE

Nearest PDB structures (foldseek):
  4h05-assembly1_A  TM=8.019E-01  e=5.979E-01  Streptomyces rimosus
  4ocv-assembly1_A  TM=8.113E-01  e=1.325E+00  Bifidobacterium longum subsp. infantis ATCC 15697 = JCM 1222 = DSM 20088
  2qg7-assembly1_A  TM=7.597E-01  e=1.016E+00  Plasmodium vivax
  4dfb-assembly1_A  TM=7.683E-01  e=4.092E+00  Enterococcus casseliflavus